Protein AF-A0A6N9Q292-F1 (afdb_monomer_lite)

InterPro domains:
  IPR013324 RNA polymerase sigma factor, region 3/4-like [SSF88659] (56-116)

Organism: NCBI:txid2507566

Secondary structure (DSSP, 8-state):
--TTSHHHHHHHHHTHHHH-THHHHTSS-----TTS-TT--HHHHHHHHHHHHHHHHS---HHHHHHHHHHHTT--HHHHHHHTTS-HHHHHHHHHHHHHHHHHHHHHHHHHHHHHHTS---EEE-TTT--EEE-STTTEEEPTT--TTSEEEEEHHHHHHTT-

Foldseek 3Di:
DDLLDLVVLLCCLQCLLPQVPCPVVVVDDDPDDPVVCPDDPVVNVVVVVVLVVLLVPFPADPVLVVLSVCSNVNDALVRVCVVVVHHSVVSVVSSSVSSNRSSVSVVQVVQQVCCVPPVVADWAQAPPPRDIGGPDVVFFPADPVCPDVRTDSHTPVVVVVVVD

pLDDT: mean 86.34, std 14.9, range [39.41, 97.75]

Structure (mmCIF, N/CA/C/O backbone):
data_AF-A0A6N9Q292-F1
#
_entry.id   AF-A0A6N9Q292-F1
#
loop_
_atom_site.group_PDB
_atom_site.id
_atom_site.type_symbol
_atom_site.label_atom_id
_atom_site.label_alt_id
_atom_site.label_comp_id
_atom_site.label_asym_id
_atom_site.label_entity_id
_atom_site.label_seq_id
_atom_site.pdbx_PDB_ins_code
_atom_site.Cartn_x
_atom_site.Cartn_y
_atom_site.Cartn_z
_atom_site.occupancy
_atom_site.B_iso_or_equiv
_atom_site.auth_seq_id
_atom_site.auth_comp_id
_atom_site.auth_asym_id
_atom_site.auth_atom_id
_atom_site.pdbx_PDB_model_num
ATOM 1 N N . MET A 1 1 ? -14.910 -5.156 -8.323 1.00 59.62 1 MET A N 1
ATOM 2 C CA . MET A 1 1 ? -14.520 -4.129 -7.323 1.00 59.62 1 MET A CA 1
ATOM 3 C C . MET A 1 1 ? -13.130 -3.571 -7.666 1.00 59.62 1 MET A C 1
ATOM 5 O O . MET A 1 1 ? -12.283 -4.354 -8.071 1.00 59.62 1 MET A O 1
ATOM 9 N N . ASN A 1 2 ? -12.874 -2.254 -7.588 1.00 76.50 2 ASN A N 1
ATOM 10 C CA . ASN A 1 2 ? -11.598 -1.654 -8.036 1.00 76.50 2 ASN A CA 1
ATOM 11 C C . ASN A 1 2 ? -10.686 -1.267 -6.853 1.00 76.50 2 ASN A C 1
ATOM 13 O O . ASN A 1 2 ? -10.926 -0.260 -6.191 1.00 76.50 2 ASN A O 1
ATOM 17 N N . LEU A 1 3 ? -9.591 -2.008 -6.636 1.00 85.31 3 LEU A N 1
ATOM 18 C CA . LEU A 1 3 ? -8.589 -1.724 -5.588 1.00 85.31 3 LEU A CA 1
ATOM 19 C C . LEU A 1 3 ? -7.599 -0.594 -5.947 1.00 85.31 3 LEU A C 1
ATOM 21 O O . LEU A 1 3 ? -6.512 -0.489 -5.377 1.00 85.31 3 LEU A O 1
ATOM 25 N N . SER A 1 4 ? -7.924 0.230 -6.942 1.00 86.38 4 SER A N 1
ATOM 26 C CA . SER A 1 4 ? -7.199 1.471 -7.255 1.00 86.38 4 SER A CA 1
ATOM 27 C C . SER A 1 4 ? -7.795 2.689 -6.548 1.00 86.38 4 SER A C 1
ATOM 29 O O . SER A 1 4 ? -7.146 3.736 -6.512 1.00 86.38 4 SER A O 1
ATOM 31 N N . ASP A 1 5 ? -9.007 2.565 -5.997 1.00 91.44 5 ASP A N 1
ATOM 32 C CA . ASP A 1 5 ? -9.651 3.606 -5.200 1.00 91.44 5 ASP A CA 1
ATOM 33 C C . ASP A 1 5 ? -9.359 3.396 -3.709 1.00 91.44 5 ASP A C 1
ATOM 35 O O . ASP A 1 5 ? -9.671 2.361 -3.113 1.00 91.44 5 ASP A O 1
ATOM 39 N N . THR A 1 6 ? -8.788 4.424 -3.085 1.00 94.19 6 THR A N 1
ATOM 40 C CA . THR A 1 6 ? -8.483 4.426 -1.655 1.00 94.19 6 THR A CA 1
ATOM 41 C C . THR A 1 6 ? -9.711 4.246 -0.769 1.00 94.19 6 THR A C 1
ATOM 43 O O . THR A 1 6 ? -9.574 3.675 0.308 1.00 94.19 6 THR A O 1
ATOM 46 N N . ASN A 1 7 ? -10.890 4.711 -1.190 1.00 94.06 7 ASN A N 1
ATOM 47 C CA . ASN A 1 7 ? -12.123 4.550 -0.425 1.00 94.06 7 ASN A CA 1
ATOM 48 C C . ASN A 1 7 ? -12.601 3.101 -0.459 1.00 94.06 7 ASN A C 1
ATOM 50 O O . ASN A 1 7 ? -12.958 2.568 0.583 1.00 94.06 7 ASN A O 1
ATOM 54 N N . VAL A 1 8 ? -12.536 2.442 -1.618 1.00 93.31 8 VAL A N 1
ATOM 55 C CA . VAL A 1 8 ? -12.870 1.016 -1.743 1.00 93.31 8 VAL A CA 1
ATOM 56 C C . VAL A 1 8 ? -11.969 0.181 -0.833 1.00 93.31 8 VAL A C 1
ATOM 58 O O . VAL A 1 8 ? -12.468 -0.608 -0.037 1.00 93.31 8 VAL A O 1
ATOM 61 N N . VAL A 1 9 ? -10.652 0.418 -0.868 1.00 95.94 9 VAL A N 1
ATOM 62 C CA . VAL A 1 9 ? -9.698 -0.260 0.027 1.00 95.94 9 VAL A CA 1
ATOM 63 C C . VAL A 1 9 ? -9.996 0.040 1.501 1.00 95.94 9 VAL A C 1
ATOM 65 O O . VAL A 1 9 ? -9.990 -0.873 2.322 1.00 95.94 9 VAL A O 1
ATOM 68 N N . LYS A 1 10 ? -10.297 1.300 1.846 1.00 96.25 10 LYS A N 1
ATOM 69 C CA . LYS A 1 10 ? -10.669 1.701 3.213 1.00 96.25 10 LYS A CA 1
ATOM 70 C C . LYS A 1 10 ? -11.895 0.929 3.696 1.00 96.25 10 LYS A C 1
ATOM 72 O O . LYS A 1 10 ? -11.868 0.395 4.798 1.00 96.25 10 LYS A O 1
ATOM 77 N N . TRP A 1 11 ? -12.951 0.874 2.891 1.00 94.38 11 TRP A N 1
ATOM 78 C CA . TRP A 1 11 ? -14.203 0.219 3.261 1.00 94.38 11 TRP A CA 1
ATOM 79 C C . TRP A 1 11 ? -14.059 -1.291 3.389 1.00 94.38 11 TRP A C 1
ATOM 81 O O . TRP A 1 11 ? -14.556 -1.855 4.358 1.00 94.38 11 TRP A O 1
ATOM 91 N N . LEU A 1 12 ? -13.314 -1.922 2.478 1.00 93.81 12 LEU A N 1
ATOM 92 C CA . LEU A 1 12 ? -12.976 -3.337 2.595 1.00 93.81 12 LEU A CA 1
ATOM 93 C C . LEU A 1 12 ? -12.251 -3.636 3.905 1.00 93.81 12 LEU A C 1
ATOM 95 O O . LEU A 1 12 ? -12.565 -4.634 4.542 1.00 93.81 12 LEU A O 1
ATOM 99 N N . ILE A 1 13 ? -11.326 -2.765 4.327 1.00 95.19 13 ILE A N 1
ATOM 100 C CA . ILE A 1 13 ? -10.623 -2.939 5.600 1.00 95.19 13 ILE A CA 1
ATOM 101 C C . ILE A 1 13 ? -11.565 -2.767 6.796 1.00 95.19 13 ILE A C 1
ATOM 103 O O . ILE A 1 13 ? -11.575 -3.606 7.687 1.00 95.19 13 ILE A O 1
ATOM 107 N N . LEU A 1 14 ? -12.356 -1.692 6.811 1.00 94.12 14 LEU A N 1
ATOM 108 C CA . LEU A 1 14 ? -13.206 -1.330 7.951 1.00 94.12 14 LEU A CA 1
ATOM 109 C C . LEU A 1 14 ? -14.385 -2.264 8.198 1.00 94.12 14 LEU A C 1
ATOM 111 O O . LEU A 1 14 ? -14.912 -2.263 9.303 1.00 94.12 14 LEU A O 1
ATOM 115 N N . PHE A 1 15 ? -14.855 -2.956 7.165 1.00 90.75 15 PHE A N 1
ATOM 116 C CA . PHE A 1 15 ? -16.031 -3.816 7.261 1.00 90.75 15 PHE A CA 1
ATOM 117 C C . PHE A 1 15 ? -15.707 -5.290 7.066 1.00 90.75 15 PHE A C 1
ATOM 119 O O . PHE A 1 15 ? -16.623 -6.095 6.903 1.00 90.75 15 PHE A O 1
ATOM 126 N N . ARG A 1 16 ? -14.422 -5.663 7.068 1.00 89.88 16 ARG A N 1
ATOM 127 C CA . ARG A 1 16 ? -14.033 -7.065 6.924 1.00 89.88 16 ARG A CA 1
ATOM 128 C C . ARG A 1 16 ? -14.649 -7.930 8.020 1.00 89.88 16 ARG A C 1
ATOM 130 O O . ARG A 1 16 ? -15.193 -8.977 7.703 1.00 89.88 16 ARG A O 1
ATOM 137 N N . ASP A 1 17 ? -14.650 -7.450 9.260 1.00 85.56 17 ASP A N 1
ATOM 138 C CA . ASP A 1 17 ? -15.254 -8.112 10.422 1.00 85.56 17 ASP A CA 1
ATOM 139 C C . ASP A 1 17 ? -16.740 -8.464 10.224 1.00 85.56 17 ASP A C 1
ATOM 141 O O . ASP A 1 17 ? -17.226 -9.437 10.798 1.00 85.56 17 ASP A O 1
ATOM 145 N N . LYS A 1 18 ? -17.457 -7.687 9.401 1.00 84.25 18 LYS A N 1
ATOM 146 C CA . LYS A 1 18 ? -18.896 -7.855 9.137 1.00 84.25 18 LYS A CA 1
ATOM 147 C C . LYS A 1 18 ? -19.197 -8.648 7.873 1.00 84.25 18 LYS A C 1
ATOM 149 O O . LYS A 1 18 ? -20.285 -9.200 7.753 1.00 84.25 18 LYS A O 1
ATOM 154 N N . ILE A 1 19 ? -18.283 -8.622 6.908 1.00 81.56 19 ILE A N 1
ATOM 155 C CA . ILE A 1 19 ? -18.529 -9.081 5.537 1.00 81.56 19 ILE A CA 1
ATOM 156 C C . ILE A 1 19 ? -17.773 -10.381 5.239 1.00 81.56 19 ILE A C 1
ATOM 158 O O . ILE A 1 19 ? -18.299 -11.261 4.562 1.00 81.56 19 ILE A O 1
ATOM 162 N N . ASP A 1 20 ? -16.551 -10.523 5.749 1.00 76.31 20 ASP A N 1
ATOM 163 C CA . ASP A 1 20 ? -15.705 -11.698 5.554 1.00 76.31 20 ASP A CA 1
ATOM 164 C C . ASP A 1 20 ? -15.872 -12.662 6.735 1.00 76.31 20 ASP A C 1
ATOM 166 O O . ASP A 1 20 ? -15.015 -12.790 7.610 1.00 76.31 20 ASP A O 1
ATOM 170 N N . ILE A 1 21 ? -17.015 -13.351 6.753 1.00 68.50 21 ILE A N 1
ATOM 171 C CA . ILE A 1 21 ? -17.377 -14.351 7.776 1.00 68.50 21 ILE A CA 1
ATOM 172 C C . ILE A 1 21 ? -16.319 -15.473 7.861 1.00 68.50 21 ILE A C 1
ATOM 174 O O . ILE A 1 21 ? -16.166 -16.124 8.894 1.00 68.50 21 ILE A O 1
ATOM 178 N N . TYR A 1 22 ? -15.551 -15.672 6.784 1.00 66.94 22 TYR A N 1
ATOM 179 C CA . TYR A 1 22 ? -14.514 -16.692 6.677 1.00 66.94 22 TYR A CA 1
ATOM 180 C C . TYR A 1 22 ? -13.169 -16.268 7.266 1.00 66.94 22 TYR A C 1
ATOM 182 O O . TYR A 1 22 ? -12.372 -17.147 7.603 1.00 66.94 22 TYR A O 1
ATOM 190 N N . TYR A 1 23 ? -12.935 -14.966 7.467 1.00 66.81 23 TYR A N 1
ATOM 191 C CA . TYR A 1 23 ? -11.678 -14.446 8.009 1.00 66.81 23 TYR A CA 1
ATOM 192 C C . TYR A 1 23 ? -11.294 -15.112 9.336 1.00 66.81 23 TYR A C 1
ATOM 194 O O . TYR A 1 23 ? -10.157 -15.544 9.512 1.00 66.81 23 TYR A O 1
ATOM 202 N N . LYS A 1 24 ? -12.262 -15.270 10.251 1.00 61.94 24 LYS A N 1
ATOM 203 C CA . LYS A 1 24 ? -12.048 -15.943 11.545 1.00 61.94 24 LYS A CA 1
ATOM 204 C C . LYS A 1 24 ? -12.037 -17.471 11.435 1.00 61.94 24 LYS A C 1
ATOM 206 O O . LYS A 1 24 ? -11.353 -18.122 12.214 1.00 61.94 24 LYS A O 1
ATOM 211 N N . SER A 1 25 ? -12.740 -18.043 10.452 1.00 54.75 25 SER A N 1
ATOM 212 C CA . SER A 1 25 ? -12.837 -19.503 10.272 1.00 54.75 25 SER A CA 1
ATOM 213 C C . SER A 1 25 ? -11.533 -20.164 9.812 1.00 54.75 25 SER A C 1
ATOM 215 O O . SER A 1 25 ? -11.357 -21.357 10.013 1.00 54.75 25 SER A O 1
ATOM 217 N N . ASN A 1 26 ? -10.594 -19.406 9.238 1.00 50.94 26 ASN A N 1
ATOM 218 C CA . ASN A 1 26 ? -9.286 -19.944 8.850 1.00 50.94 26 ASN A CA 1
ATOM 219 C C . ASN A 1 26 ? -8.345 -20.209 10.042 1.00 50.94 26 ASN A C 1
ATOM 221 O O . ASN A 1 26 ? -7.318 -20.854 9.845 1.00 50.94 26 ASN A O 1
ATOM 225 N N . ASN A 1 27 ? -8.672 -19.734 11.253 1.00 48.47 27 ASN A N 1
ATOM 226 C CA . ASN A 1 27 ? -7.858 -19.956 12.455 1.00 48.47 27 ASN A CA 1
ATOM 227 C C . ASN A 1 27 ? -8.314 -21.154 13.309 1.00 48.47 27 ASN A C 1
ATOM 229 O O . ASN A 1 27 ? -7.508 -21.649 14.090 1.00 48.47 27 ASN A O 1
ATOM 233 N N . ASP A 1 28 ? -9.540 -21.660 13.127 1.00 39.41 28 ASP A N 1
ATOM 234 C CA . ASP A 1 28 ? -10.082 -22.796 13.883 1.00 39.41 28 ASP A CA 1
ATOM 235 C C . ASP A 1 28 ? -10.548 -23.914 12.933 1.00 39.41 28 ASP A C 1
ATOM 237 O O . ASP A 1 28 ? -11.322 -23.689 12.006 1.00 39.41 28 ASP A O 1
ATOM 241 N N . ASN A 1 29 ? -10.050 -25.133 13.162 1.00 42.53 29 ASN A N 1
ATOM 242 C CA . ASN A 1 29 ? -10.277 -26.356 12.380 1.00 42.53 29 ASN A CA 1
ATOM 243 C C . ASN A 1 29 ? -11.679 -26.481 11.738 1.00 42.53 29 ASN A C 1
ATOM 245 O O . ASN A 1 29 ? -12.701 -26.562 12.420 1.00 42.53 29 ASN A O 1
ATOM 249 N N . PHE A 1 30 ? -11.711 -26.592 10.407 1.00 44.56 30 PHE A N 1
ATOM 250 C CA . PHE A 1 30 ? -12.930 -26.673 9.601 1.00 44.56 30 PHE A CA 1
ATOM 251 C C . PHE A 1 30 ? -13.675 -28.015 9.760 1.00 44.56 30 PHE A C 1
ATOM 253 O O . PHE A 1 30 ? -13.292 -29.029 9.182 1.00 44.56 30 PHE 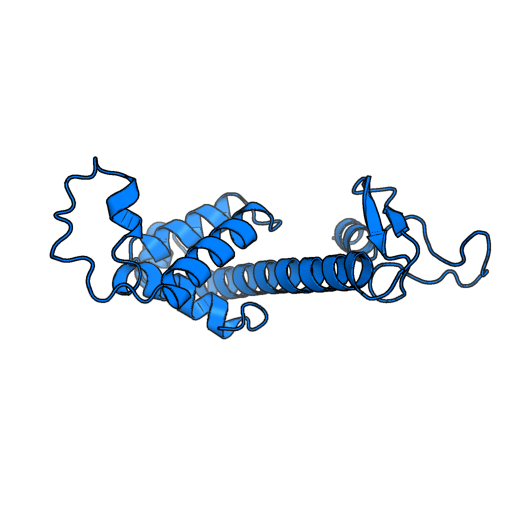A O 1
ATOM 260 N N . TYR A 1 31 ? -14.822 -27.977 10.441 1.00 39.88 31 TYR A N 1
ATOM 261 C CA . TYR A 1 31 ? -16.002 -28.787 10.112 1.00 39.88 31 TYR A CA 1
ATOM 262 C C . TYR A 1 31 ? -17.107 -27.839 9.625 1.00 39.88 31 TYR A C 1
ATOM 264 O O . TYR A 1 31 ? -18.066 -27.557 10.340 1.00 39.88 31 TYR A O 1
ATOM 272 N N . ILE A 1 32 ? -16.977 -27.299 8.408 1.00 47.34 32 ILE A N 1
ATOM 273 C CA . ILE A 1 32 ? -18.086 -26.572 7.777 1.00 47.34 32 ILE A CA 1
ATOM 274 C C . ILE A 1 32 ? -18.877 -27.550 6.914 1.00 47.34 32 ILE A C 1
ATOM 276 O O . ILE A 1 32 ? -18.436 -27.991 5.856 1.00 47.34 32 ILE A O 1
ATOM 280 N N . ASN A 1 33 ? -20.072 -27.877 7.408 1.00 41.69 33 ASN A N 1
ATOM 281 C CA . ASN A 1 33 ? -21.130 -28.558 6.674 1.00 41.69 33 ASN A CA 1
ATOM 282 C C . ASN A 1 33 ? -21.335 -27.901 5.300 1.00 41.69 33 ASN A C 1
ATOM 284 O O . ASN A 1 33 ? -21.732 -26.737 5.204 1.00 41.69 33 ASN A O 1
ATOM 288 N N . ALA A 1 34 ? -21.148 -28.688 4.238 1.00 45.75 34 ALA A N 1
ATOM 289 C CA . ALA A 1 34 ? -21.302 -28.299 2.833 1.00 45.75 34 ALA A CA 1
ATOM 290 C C . ALA A 1 34 ? -22.709 -27.766 2.456 1.00 45.75 34 ALA A C 1
ATOM 292 O O . ALA A 1 34 ? -22.916 -27.303 1.337 1.00 45.75 34 ALA A O 1
ATOM 293 N N . GLY A 1 35 ? -23.676 -27.806 3.382 1.00 41.06 35 GLY A N 1
ATOM 294 C CA . GLY A 1 35 ? -25.044 -27.310 3.200 1.00 41.06 35 GLY A CA 1
ATOM 295 C C . GLY A 1 35 ? -25.232 -25.797 3.385 1.00 41.06 35 GLY A C 1
ATOM 296 O O . GLY A 1 35 ? -26.143 -25.244 2.776 1.00 41.06 35 GLY A O 1
ATOM 297 N N . ASN A 1 36 ? -24.367 -25.111 4.149 1.00 43.91 36 ASN A N 1
ATOM 298 C CA . ASN A 1 36 ? -24.517 -23.672 4.452 1.00 43.91 36 ASN A CA 1
ATOM 299 C C . ASN A 1 36 ? -23.686 -22.747 3.539 1.00 43.91 36 ASN A C 1
ATOM 301 O O . ASN A 1 36 ? -23.760 -21.528 3.652 1.00 43.91 36 ASN A O 1
ATOM 305 N N . VAL A 1 37 ? -22.916 -23.311 2.605 1.00 50.06 37 VAL A N 1
ATOM 306 C CA . VAL A 1 37 ? -21.981 -22.590 1.712 1.00 50.06 37 VAL A CA 1
ATOM 307 C C . VAL A 1 37 ? -22.702 -21.948 0.506 1.00 50.06 37 VAL A C 1
ATOM 309 O O . VAL A 1 37 ? -22.075 -21.460 -0.430 1.00 50.06 37 VAL A O 1
ATOM 312 N N . LYS A 1 38 ? -24.041 -21.941 0.488 1.00 47.69 38 LYS A N 1
ATOM 313 C CA . LYS A 1 38 ? -24.818 -21.711 -0.740 1.00 47.69 38 LYS A CA 1
ATOM 314 C C . LYS A 1 38 ? -24.899 -20.276 -1.267 1.00 47.69 38 LYS A C 1
ATOM 316 O O . LYS A 1 38 ? -25.357 -20.126 -2.390 1.00 47.69 38 LYS A O 1
ATOM 321 N N . GLU A 1 39 ? -24.384 -19.259 -0.579 1.00 55.28 39 GLU A N 1
ATOM 322 C CA . GLU A 1 39 ? -24.294 -17.898 -1.147 1.00 55.28 39 GLU A CA 1
ATOM 323 C C . GLU A 1 39 ? -23.016 -17.158 -0.722 1.00 55.28 39 GLU A C 1
ATOM 325 O O . GLU A 1 39 ? -23.030 -15.978 -0.375 1.00 55.28 39 GLU A O 1
ATOM 330 N N . VAL A 1 40 ? -21.862 -17.833 -0.742 1.00 58.41 40 VAL A N 1
ATOM 331 C CA . VAL A 1 40 ? -20.596 -17.090 -0.662 1.00 58.41 40 VAL A CA 1
ATOM 332 C C . VAL A 1 40 ? -20.447 -16.290 -1.943 1.00 58.41 40 VAL A C 1
ATOM 334 O O . VAL A 1 40 ? -20.277 -16.864 -3.019 1.00 58.41 40 VAL A O 1
ATOM 337 N N . ASN A 1 41 ? -20.496 -14.963 -1.837 1.00 75.81 41 ASN A N 1
ATOM 338 C CA . ASN A 1 41 ? -20.148 -14.088 -2.945 1.00 75.81 41 ASN A CA 1
ATOM 339 C C . ASN A 1 41 ? -18.666 -14.323 -3.301 1.00 75.81 41 ASN A C 1
ATOM 341 O O . ASN A 1 41 ? -17.760 -13.767 -2.678 1.00 75.81 41 ASN A O 1
ATOM 345 N N . GLN A 1 42 ? -18.423 -15.198 -4.281 1.00 78.94 42 GLN A N 1
ATOM 346 C CA . GLN A 1 42 ? -17.083 -15.604 -4.710 1.00 78.94 42 GLN A CA 1
ATOM 347 C C . GLN A 1 42 ? -16.250 -14.406 -5.170 1.00 78.94 42 GLN A C 1
ATOM 349 O O . GLN A 1 42 ? -15.044 -14.365 -4.939 1.00 78.94 42 GLN A O 1
ATOM 354 N N . GLU A 1 43 ? -16.880 -13.398 -5.779 1.00 82.56 43 GLU A N 1
ATOM 355 C CA . GLU A 1 43 ? -16.193 -12.175 -6.194 1.00 82.56 43 GLU A CA 1
ATOM 356 C C . GLU A 1 43 ? -15.669 -11.387 -4.993 1.00 82.56 43 GLU A C 1
ATOM 358 O O . GLU A 1 43 ? -14.556 -10.856 -5.028 1.00 82.56 43 GLU A O 1
ATOM 363 N N . LEU A 1 44 ? -16.449 -11.324 -3.915 1.00 83.94 44 LEU A N 1
ATOM 364 C CA . LEU A 1 44 ? -16.065 -10.657 -2.678 1.00 83.94 44 LEU A CA 1
ATOM 365 C C . LEU A 1 44 ? -14.932 -11.404 -1.970 1.00 83.94 44 LEU A C 1
ATOM 367 O O . LEU A 1 44 ? -13.947 -10.775 -1.587 1.00 83.94 44 LEU A O 1
ATOM 371 N N . LEU A 1 45 ? -15.019 -12.735 -1.887 1.00 84.38 45 LEU A N 1
ATOM 372 C CA . LEU A 1 45 ? -13.942 -13.573 -1.352 1.00 84.38 45 LEU A CA 1
ATOM 373 C C . LEU A 1 45 ? -12.642 -13.377 -2.148 1.00 84.38 45 LEU A C 1
ATOM 375 O O . LEU A 1 45 ? -11.597 -13.079 -1.572 1.00 84.38 45 LEU A O 1
ATOM 379 N N . ASN A 1 46 ? -12.713 -13.449 -3.479 1.00 85.62 46 ASN A N 1
ATOM 380 C CA . ASN A 1 46 ? -11.567 -13.200 -4.356 1.00 85.62 46 ASN A CA 1
ATOM 381 C C . ASN A 1 46 ? -11.011 -11.779 -4.184 1.00 85.62 46 ASN A C 1
ATOM 383 O O . ASN A 1 46 ? -9.797 -11.572 -4.239 1.00 85.62 46 ASN A O 1
ATOM 387 N N . THR A 1 47 ? -11.881 -10.797 -3.938 1.00 90.00 47 THR A N 1
ATOM 388 C CA . THR A 1 47 ? -11.467 -9.418 -3.662 1.00 90.00 47 THR A CA 1
ATOM 389 C C . THR A 1 47 ? -10.675 -9.322 -2.357 1.00 90.00 47 THR A C 1
ATOM 391 O O . THR A 1 47 ? -9.650 -8.640 -2.334 1.00 90.00 47 THR A O 1
ATOM 394 N N . TYR A 1 48 ? -11.095 -10.017 -1.295 1.00 91.44 48 TYR A N 1
ATOM 395 C CA . TYR A 1 48 ? -10.358 -10.065 -0.029 1.00 91.44 48 TYR A CA 1
ATOM 396 C C . TYR A 1 48 ? -9.022 -10.798 -0.161 1.00 91.44 48 TYR A C 1
ATOM 398 O O . TYR A 1 48 ? -8.001 -10.250 0.248 1.00 91.44 48 TYR A O 1
ATOM 406 N N . ILE A 1 49 ? -8.990 -11.948 -0.841 1.00 89.50 49 ILE A N 1
ATOM 407 C CA . ILE A 1 49 ? -7.739 -12.668 -1.141 1.00 89.50 49 ILE A CA 1
ATOM 408 C C . ILE A 1 49 ? -6.761 -11.751 -1.887 1.00 89.50 49 ILE A C 1
ATOM 410 O O . ILE A 1 49 ? -5.572 -11.680 -1.566 1.00 89.50 49 ILE A O 1
ATOM 414 N N . TYR A 1 50 ? -7.252 -11.008 -2.880 1.00 91.44 50 TYR A N 1
ATOM 415 C CA . TYR A 1 50 ? -6.416 -10.084 -3.635 1.00 91.44 50 TYR A CA 1
ATOM 416 C C . TYR A 1 50 ? -5.949 -8.885 -2.792 1.00 91.44 50 TYR A C 1
ATOM 418 O O . TYR A 1 50 ? -4.798 -8.453 -2.913 1.00 91.44 50 TYR A O 1
ATOM 426 N N . LEU A 1 51 ? -6.802 -8.368 -1.902 1.00 94.31 51 LEU A N 1
ATOM 427 C CA . LEU A 1 51 ? -6.427 -7.334 -0.938 1.00 94.31 51 LEU A CA 1
ATOM 428 C C . LEU A 1 51 ? -5.316 -7.822 0.006 1.00 94.31 51 LEU A C 1
ATOM 430 O O . LEU A 1 51 ? -4.342 -7.093 0.196 1.00 94.31 51 LEU A O 1
ATOM 434 N N . ASP A 1 52 ? -5.404 -9.050 0.516 1.00 93.50 52 ASP A N 1
ATOM 435 C CA . ASP A 1 52 ? -4.394 -9.651 1.397 1.00 93.50 52 ASP A CA 1
ATOM 436 C C . ASP A 1 52 ? -3.038 -9.760 0.705 1.00 93.50 52 ASP A C 1
ATOM 438 O O . ASP A 1 52 ? -2.013 -9.311 1.225 1.00 93.50 52 ASP A O 1
ATOM 442 N N . GLN A 1 53 ? -3.029 -10.247 -0.537 1.00 93.31 53 GLN A N 1
ATOM 443 C CA . GLN A 1 53 ? -1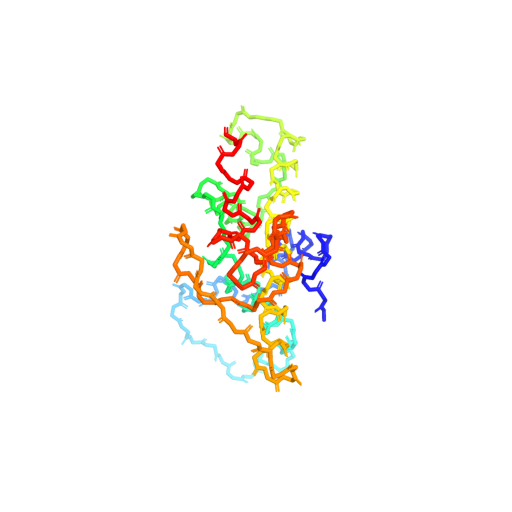.815 -10.281 -1.349 1.00 93.31 53 GLN A CA 1
ATOM 444 C C . GLN A 1 53 ? -1.213 -8.885 -1.5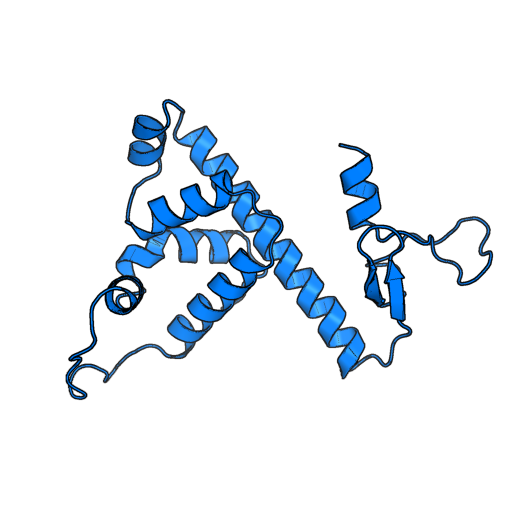40 1.00 93.31 53 GLN A C 1
ATOM 446 O O . GLN A 1 53 ? 0.010 -8.723 -1.500 1.00 93.31 53 GLN A O 1
ATOM 451 N N . LEU A 1 54 ? -2.046 -7.862 -1.758 1.00 94.88 54 LEU A N 1
ATOM 452 C CA . LEU A 1 54 ? -1.575 -6.485 -1.887 1.00 94.88 54 LEU A CA 1
ATOM 453 C C . LEU A 1 54 ? -1.039 -5.925 -0.570 1.00 94.88 54 LEU A C 1
ATOM 455 O O . LEU A 1 54 ? -0.062 -5.178 -0.613 1.00 94.88 54 LEU A O 1
ATOM 459 N N . ILE A 1 55 ? -1.632 -6.263 0.575 1.00 95.38 55 ILE A N 1
ATOM 460 C CA . ILE A 1 55 ? -1.137 -5.872 1.902 1.00 95.38 55 ILE A CA 1
ATOM 461 C C . ILE A 1 55 ? 0.249 -6.476 2.140 1.00 95.38 55 ILE A C 1
ATOM 463 O O . ILE A 1 55 ? 1.161 -5.742 2.525 1.00 95.38 55 ILE A O 1
ATOM 467 N N . ILE A 1 56 ? 0.434 -7.763 1.822 1.00 92.75 56 ILE A N 1
ATOM 468 C CA . ILE A 1 56 ? 1.709 -8.483 1.973 1.00 92.75 56 ILE A CA 1
ATOM 469 C C . ILE A 1 56 ? 2.823 -7.836 1.144 1.00 92.75 56 ILE A C 1
ATOM 471 O O . ILE A 1 56 ? 3.932 -7.639 1.638 1.00 92.75 56 ILE A O 1
ATOM 475 N N . VAL A 1 57 ? 2.547 -7.494 -0.119 1.00 90.44 57 VAL A N 1
ATOM 476 C CA . VAL A 1 57 ? 3.582 -6.968 -1.031 1.00 90.44 57 VAL A CA 1
ATOM 477 C C . VAL A 1 57 ? 3.736 -5.450 -1.009 1.00 90.44 57 VAL A C 1
ATOM 479 O O . VAL A 1 57 ? 4.628 -4.908 -1.670 1.00 90.44 57 VAL A O 1
ATOM 482 N N . SER A 1 58 ? 2.859 -4.748 -0.295 1.00 92.00 58 SER A N 1
ATOM 483 C CA . SER A 1 58 ? 2.980 -3.310 -0.092 1.00 92.00 58 SER A CA 1
ATOM 484 C C . SER A 1 58 ? 4.055 -3.002 0.944 1.00 92.00 58 SER A C 1
ATOM 486 O O . SER A 1 58 ? 4.243 -3.737 1.906 1.00 92.00 58 SER A O 1
ATOM 488 N N . ASP A 1 59 ? 4.718 -1.857 0.787 1.00 88.56 59 ASP A N 1
ATOM 489 C CA . ASP A 1 59 ? 5.723 -1.345 1.729 1.00 88.56 59 ASP A CA 1
ATOM 490 C C . ASP A 1 59 ? 5.062 -0.774 3.006 1.00 88.56 59 ASP A C 1
ATOM 492 O O . ASP A 1 59 ? 5.123 0.425 3.311 1.00 88.56 59 ASP A O 1
ATOM 496 N N . LEU A 1 60 ? 4.298 -1.618 3.702 1.00 94.19 60 LEU A N 1
ATOM 497 C CA . LEU A 1 60 ? 3.641 -1.321 4.970 1.00 94.19 60 LEU A CA 1
ATOM 498 C C . LEU A 1 60 ? 4.567 -1.700 6.121 1.00 94.19 60 LEU A C 1
ATOM 500 O O . LEU A 1 60 ? 5.141 -2.784 6.137 1.00 94.19 60 LEU A O 1
ATOM 504 N N . THR A 1 61 ? 4.682 -0.815 7.110 1.00 94.81 61 THR A N 1
ATOM 505 C CA . THR A 1 61 ? 5.421 -1.138 8.335 1.00 94.81 61 THR A CA 1
ATOM 506 C C . THR A 1 61 ? 4.632 -2.124 9.194 1.00 94.81 61 THR A C 1
ATOM 508 O O . THR A 1 61 ? 3.406 -2.181 9.104 1.00 94.81 61 THR A O 1
ATOM 511 N N . GLU A 1 62 ? 5.298 -2.826 10.109 1.00 94.56 62 GLU A N 1
ATOM 512 C CA . GLU A 1 62 ? 4.616 -3.742 11.040 1.00 94.56 62 GLU A CA 1
ATOM 513 C C . GLU A 1 62 ? 3.538 -3.033 11.873 1.00 94.56 62 GLU A C 1
ATOM 515 O O . GLU A 1 62 ? 2.437 -3.543 12.041 1.00 94.56 62 GLU A O 1
ATOM 520 N N . LYS A 1 63 ? 3.773 -1.775 12.275 1.00 93.75 63 LYS A N 1
ATOM 521 C CA . LYS A 1 63 ? 2.749 -0.950 12.946 1.00 93.75 63 LYS A CA 1
ATOM 522 C C . LYS A 1 63 ? 1.537 -0.656 12.056 1.00 93.75 63 LYS A C 1
ATOM 524 O O . LYS A 1 63 ? 0.441 -0.454 12.565 1.00 93.75 63 LYS A O 1
ATOM 529 N N . GLN A 1 64 ? 1.737 -0.553 10.742 1.00 96.50 64 GLN A N 1
ATOM 530 C CA . GLN A 1 64 ? 0.649 -0.358 9.785 1.00 96.50 64 GLN A CA 1
ATOM 531 C C . GLN A 1 64 ? -0.140 -1.649 9.570 1.00 96.50 64 GLN A C 1
ATOM 533 O O . GLN A 1 64 ? -1.359 -1.572 9.510 1.00 96.50 64 GLN A O 1
ATOM 538 N N . LYS A 1 65 ? 0.529 -2.804 9.502 1.00 96.50 65 LYS A N 1
ATOM 539 C CA . LYS A 1 65 ? -0.129 -4.115 9.412 1.00 96.50 65 LYS A CA 1
ATOM 540 C C . LYS A 1 65 ? -0.923 -4.427 10.680 1.00 96.50 65 LYS A C 1
ATOM 542 O O . LYS A 1 65 ? -2.111 -4.687 10.586 1.00 96.50 65 LYS A O 1
ATOM 547 N N . ALA A 1 66 ? -0.327 -4.236 11.857 1.00 95.12 66 ALA A N 1
ATOM 548 C CA . ALA A 1 66 ? -1.024 -4.392 13.135 1.00 95.12 66 ALA A CA 1
ATOM 549 C C . ALA A 1 66 ? -2.261 -3.484 13.251 1.00 95.12 66 ALA A C 1
ATOM 551 O O . ALA A 1 66 ? -3.275 -3.873 13.816 1.00 95.12 66 ALA A O 1
ATOM 552 N N . LEU A 1 67 ? -2.209 -2.272 12.684 1.00 96.44 67 LEU A N 1
ATOM 553 C CA . LEU A 1 67 ? -3.380 -1.398 12.639 1.00 96.44 67 LEU A CA 1
ATOM 554 C C . LEU A 1 67 ? -4.507 -1.963 11.757 1.00 96.44 67 LEU A C 1
ATOM 556 O O . LEU A 1 67 ? -5.670 -1.733 12.067 1.00 96.44 67 LEU A O 1
ATOM 560 N N . ILE A 1 68 ? -4.178 -2.651 10.660 1.00 96.44 68 ILE A N 1
ATOM 561 C CA . ILE A 1 68 ? -5.171 -3.318 9.807 1.00 96.44 68 ILE A CA 1
ATOM 562 C C . ILE A 1 68 ? -5.831 -4.465 10.579 1.00 96.44 68 ILE A C 1
ATOM 564 O O . ILE A 1 68 ? -7.055 -4.534 10.586 1.00 96.44 68 ILE A O 1
ATOM 568 N N . GLU A 1 69 ? -5.044 -5.287 11.277 1.00 94.31 69 GLU A N 1
ATOM 569 C CA . GLU A 1 69 ? -5.565 -6.408 12.075 1.00 94.31 69 GLU A CA 1
ATOM 570 C C . GLU A 1 69 ? -6.579 -5.953 13.127 1.00 94.31 69 GLU A C 1
ATOM 572 O O . GLU A 1 69 ? -7.657 -6.527 13.228 1.00 94.31 69 GLU A O 1
ATOM 577 N N . LEU A 1 70 ? -6.316 -4.842 13.824 1.00 95.00 70 LEU A N 1
ATOM 578 C CA . LEU A 1 70 ? -7.287 -4.279 14.771 1.00 95.00 70 LEU A CA 1
ATOM 579 C C . LEU A 1 70 ? -8.630 -3.937 14.101 1.00 95.00 70 LEU A C 1
ATOM 581 O O . LEU A 1 70 ? -9.686 -4.140 14.693 1.00 95.00 70 LEU A O 1
ATOM 585 N N . PHE A 1 71 ? -8.624 -3.439 12.860 1.00 95.56 71 PHE A N 1
ATOM 586 C CA . PHE A 1 71 ? -9.876 -3.218 12.127 1.00 95.56 71 PHE A CA 1
ATOM 587 C C . PHE A 1 71 ? -10.546 -4.533 11.719 1.00 95.56 71 PHE A C 1
ATOM 589 O O . PHE A 1 71 ? -11.768 -4.621 11.778 1.00 95.56 71 PHE A O 1
ATOM 596 N N . TYR A 1 72 ? -9.775 -5.557 11.353 1.00 93.38 72 TYR A N 1
ATOM 597 C CA . TYR A 1 72 ? -10.309 -6.888 11.047 1.00 93.38 72 TYR A CA 1
ATOM 598 C C . TYR A 1 72 ? -10.923 -7.582 12.267 1.00 93.38 72 TYR A C 1
ATOM 600 O O . TYR A 1 72 ? -11.867 -8.358 12.133 1.00 93.38 72 TYR A O 1
ATOM 608 N N . GLU A 1 73 ? -10.440 -7.258 13.463 1.00 90.75 73 GLU A N 1
ATOM 609 C CA . GLU A 1 73 ? -11.029 -7.684 14.733 1.00 90.75 73 GLU A CA 1
ATOM 610 C C . GLU A 1 73 ? -12.295 -6.893 15.113 1.00 90.75 73 GLU A C 1
ATOM 612 O O . GLU A 1 73 ? -12.991 -7.274 16.055 1.00 90.75 73 GLU A O 1
ATOM 617 N N . GLY A 1 74 ? -12.633 -5.837 14.365 1.00 92.31 74 GLY A N 1
ATOM 618 C CA . GLY A 1 74 ? -13.837 -5.024 14.559 1.00 92.31 74 GLY A CA 1
ATOM 619 C C . GLY A 1 74 ? -13.638 -3.788 15.442 1.00 92.31 74 GLY A C 1
ATOM 620 O O . GLY A 1 74 ? -14.616 -3.132 15.806 1.00 92.31 74 GLY A O 1
ATOM 621 N N . PHE A 1 75 ? -12.396 -3.426 15.786 1.00 94.62 75 PHE A N 1
ATOM 622 C CA . PHE A 1 75 ? -12.140 -2.218 16.570 1.00 94.62 75 PHE A CA 1
ATOM 623 C C . PHE A 1 75 ? -12.458 -0.958 15.761 1.00 94.62 75 PHE A C 1
ATOM 625 O O . PHE A 1 75 ? -12.044 -0.786 14.611 1.00 94.62 75 PHE A O 1
ATOM 632 N N . THR A 1 76 ? -13.141 -0.005 16.393 1.00 96.06 76 THR A N 1
ATOM 633 C CA . THR A 1 76 ? -13.409 1.297 15.784 1.00 96.06 76 THR A CA 1
ATOM 634 C C . THR A 1 76 ? -12.200 2.227 15.900 1.00 96.06 76 THR A C 1
ATOM 636 O O . THR A 1 76 ? -11.278 2.028 16.695 1.00 96.06 76 THR A O 1
ATOM 639 N N . TYR A 1 77 ? -12.225 3.346 15.168 1.00 96.75 77 TYR A N 1
ATOM 640 C CA . TYR A 1 77 ? -11.220 4.403 15.326 1.00 96.75 77 TYR A CA 1
ATOM 641 C C . TYR A 1 77 ? -11.062 4.889 16.771 1.00 96.75 77 TYR A C 1
ATOM 643 O O . TYR A 1 77 ? -9.964 5.303 17.146 1.00 96.75 77 TYR A O 1
ATOM 651 N N . ARG A 1 78 ? -12.148 4.892 17.557 1.00 96.69 78 ARG A N 1
ATOM 652 C CA . ARG A 1 78 ? -12.133 5.346 18.952 1.00 96.69 78 ARG A CA 1
ATOM 653 C C . ARG A 1 78 ? -11.448 4.320 19.849 1.00 96.69 78 ARG A C 1
ATOM 655 O O . ARG A 1 78 ? -10.592 4.714 20.635 1.00 96.69 78 ARG A O 1
ATOM 662 N N . ASP A 1 79 ? -11.739 3.038 19.657 1.00 96.38 79 ASP A N 1
ATOM 663 C CA . ASP A 1 79 ? -11.161 1.953 20.458 1.00 96.38 79 ASP A CA 1
ATOM 664 C C . ASP A 1 79 ? -9.647 1.863 20.244 1.00 96.38 79 ASP A C 1
ATOM 666 O O . ASP A 1 79 ? -8.863 1.858 21.194 1.00 96.38 79 ASP A O 1
ATOM 670 N N . ILE A 1 80 ? -9.211 1.923 18.981 1.00 96.31 80 ILE A N 1
ATOM 671 C CA . ILE A 1 80 ? -7.786 1.921 18.630 1.00 96.31 80 ILE A CA 1
ATOM 672 C C . ILE A 1 80 ? -7.094 3.174 19.173 1.00 96.31 80 ILE A C 1
ATOM 674 O O . ILE A 1 80 ? -5.960 3.109 19.653 1.00 96.31 80 ILE A O 1
ATOM 678 N N . ALA A 1 81 ? -7.747 4.337 19.092 1.00 96.62 81 ALA A N 1
ATOM 679 C CA . ALA A 1 81 ? -7.197 5.581 19.617 1.00 96.62 81 ALA A CA 1
ATOM 680 C C . ALA A 1 81 ? -6.995 5.516 21.136 1.00 96.62 81 ALA A C 1
ATOM 682 O O . ALA A 1 81 ? -5.937 5.922 21.619 1.00 96.62 81 ALA A O 1
ATOM 683 N N . TYR A 1 82 ? -7.962 4.947 21.857 1.00 96.50 82 TYR A N 1
ATOM 684 C CA . TYR A 1 82 ? -7.865 4.690 23.289 1.00 96.50 82 TYR A CA 1
ATOM 685 C C . TYR A 1 82 ? -6.697 3.743 23.606 1.00 96.50 82 TYR A C 1
ATOM 687 O O . TYR A 1 82 ? -5.794 4.113 24.358 1.00 96.50 82 TYR A O 1
ATOM 695 N N . TYR A 1 83 ? -6.640 2.581 22.948 1.00 93.94 83 TYR A N 1
ATOM 696 C CA . TYR A 1 83 ? -5.599 1.570 23.167 1.00 93.94 83 TYR A CA 1
ATOM 697 C C . TYR A 1 83 ? -4.184 2.089 22.865 1.00 93.94 83 TYR A C 1
ATOM 699 O O . TYR A 1 83 ? -3.236 1.867 23.616 1.00 93.94 83 TYR A O 1
ATOM 707 N N . THR A 1 84 ? -4.033 2.847 21.777 1.00 92.44 84 THR A N 1
ATOM 708 C CA . THR A 1 84 ? -2.734 3.372 21.324 1.00 92.44 84 THR A CA 1
ATOM 709 C C . THR A 1 84 ? -2.387 4.749 21.895 1.00 92.44 84 THR A C 1
ATOM 711 O O . THR A 1 84 ? -1.398 5.352 21.466 1.00 92.44 84 THR A O 1
ATOM 714 N N . LYS A 1 85 ? -3.183 5.259 22.850 1.00 94.75 85 LYS A N 1
ATOM 715 C CA . LYS A 1 85 ? -3.014 6.576 23.491 1.00 94.75 85 LYS A CA 1
ATOM 716 C C . LYS A 1 85 ? -2.828 7.700 22.464 1.00 94.75 85 LYS A C 1
ATOM 718 O O . LYS A 1 85 ? -1.894 8.502 22.526 1.00 94.75 85 LYS A O 1
ATOM 723 N N . THR A 1 86 ? -3.698 7.734 21.459 1.00 95.62 86 THR A N 1
ATOM 724 C CA . THR A 1 86 ? -3.671 8.733 20.386 1.00 95.62 86 THR A CA 1
ATOM 725 C C . THR A 1 86 ? -5.074 9.244 20.062 1.00 95.62 86 THR A C 1
ATOM 727 O O . THR A 1 86 ? -6.016 8.982 20.798 1.00 95.62 86 THR A O 1
ATOM 730 N N . THR A 1 87 ? -5.235 10.028 18.994 1.00 96.94 87 THR A N 1
ATOM 731 C CA . THR A 1 87 ? -6.553 10.532 18.577 1.00 96.94 87 THR A CA 1
ATOM 732 C C . THR A 1 87 ? -7.132 9.710 17.430 1.00 96.94 87 THR A C 1
ATOM 734 O O . THR A 1 87 ? -6.400 9.272 16.538 1.00 96.94 87 THR A O 1
ATOM 737 N N . ALA A 1 88 ? -8.460 9.569 17.386 1.00 97.06 88 ALA A N 1
ATOM 738 C CA . ALA A 1 88 ? -9.160 8.900 16.284 1.00 97.06 88 ALA A CA 1
ATOM 739 C C . ALA A 1 88 ? -8.784 9.501 14.915 1.00 97.06 88 ALA A C 1
ATOM 741 O O . ALA A 1 88 ? -8.535 8.773 13.958 1.00 97.06 88 ALA A O 1
ATOM 742 N N . GLN A 1 89 ? -8.608 10.826 14.845 1.00 97.50 89 GLN A N 1
ATOM 743 C CA . GLN A 1 89 ? -8.157 11.515 13.633 1.00 97.50 89 GLN A CA 1
ATOM 744 C C . GLN A 1 89 ? -6.747 11.082 13.191 1.00 97.50 89 GLN A C 1
ATOM 746 O O . GLN A 1 89 ? -6.472 10.963 11.995 1.00 97.50 89 GLN A O 1
ATOM 751 N N . ARG A 1 90 ? -5.824 10.833 14.133 1.00 96.62 90 ARG A N 1
ATOM 752 C CA . ARG A 1 90 ? -4.488 10.306 13.810 1.00 96.62 90 ARG A CA 1
ATOM 753 C C . ARG A 1 90 ? -4.573 8.874 13.285 1.00 96.62 90 ARG A C 1
ATOM 755 O O . ARG A 1 90 ? -3.861 8.560 12.331 1.00 96.62 90 ARG A O 1
ATOM 762 N N . ILE A 1 91 ? -5.446 8.039 13.850 1.00 97.75 91 ILE A N 1
ATOM 763 C CA . ILE A 1 91 ? -5.695 6.683 13.341 1.00 97.75 91 ILE A CA 1
ATOM 764 C C . ILE A 1 91 ? -6.280 6.731 11.927 1.00 97.75 91 ILE A C 1
ATOM 766 O O . ILE A 1 91 ? -5.762 6.065 11.032 1.00 97.75 91 ILE A O 1
ATOM 770 N N . GLU A 1 92 ? -7.275 7.582 11.679 1.00 97.06 92 GLU A N 1
ATOM 771 C CA . GLU A 1 92 ? -7.862 7.741 10.347 1.00 97.06 92 GLU A CA 1
ATOM 772 C C . GLU A 1 92 ? -6.820 8.188 9.309 1.00 97.06 92 GLU A C 1
ATOM 774 O O . GLU A 1 92 ? -6.721 7.606 8.225 1.00 97.06 92 GLU A O 1
ATOM 779 N N . ARG A 1 93 ? -5.977 9.176 9.642 1.00 96.94 93 ARG A N 1
ATOM 780 C CA . ARG A 1 93 ? -4.878 9.612 8.760 1.00 96.94 93 ARG A CA 1
ATOM 781 C C . ARG A 1 93 ? -3.888 8.480 8.475 1.00 96.94 93 ARG A C 1
ATOM 783 O O . ARG A 1 93 ? -3.419 8.355 7.341 1.00 96.94 93 ARG A O 1
ATOM 790 N N . ARG A 1 94 ? -3.577 7.645 9.475 1.00 96.62 94 ARG A N 1
ATOM 791 C CA . ARG A 1 94 ? -2.729 6.455 9.292 1.00 96.62 94 ARG A CA 1
ATOM 792 C C . ARG A 1 94 ? -3.387 5.453 8.347 1.00 96.62 94 ARG A C 1
ATOM 794 O O . ARG A 1 94 ? -2.722 5.026 7.406 1.00 96.62 94 ARG A O 1
ATOM 801 N N . LEU A 1 95 ? -4.675 5.156 8.520 1.00 97.62 95 LEU A N 1
ATOM 802 C CA . LEU A 1 95 ? -5.403 4.258 7.622 1.00 97.62 95 LEU A CA 1
ATOM 803 C C . LEU A 1 95 ? -5.453 4.801 6.187 1.00 97.62 95 LEU A C 1
ATOM 805 O O . LEU A 1 95 ? -5.189 4.065 5.240 1.00 97.62 95 LEU A O 1
ATOM 809 N N . LYS A 1 96 ? -5.692 6.103 6.000 1.00 96.88 96 LYS A N 1
ATOM 810 C CA . LYS A 1 96 ? -5.653 6.734 4.670 1.00 96.88 96 LYS A CA 1
ATOM 811 C C . LYS A 1 96 ? -4.288 6.563 3.994 1.00 96.88 96 LYS A C 1
ATOM 813 O O . LYS A 1 96 ? -4.212 6.278 2.796 1.00 96.88 96 LYS A O 1
ATOM 818 N N . SER A 1 97 ? -3.204 6.708 4.759 1.00 96.50 97 SER A N 1
ATOM 819 C CA . SER A 1 97 ? -1.838 6.469 4.276 1.00 96.50 97 SER A CA 1
ATOM 820 C C . SER A 1 97 ? -1.622 5.008 3.861 1.00 96.50 97 SER A C 1
ATOM 822 O O . SER A 1 97 ? -1.058 4.756 2.795 1.00 96.50 97 SER A O 1
ATOM 824 N N . ILE A 1 98 ? -2.131 4.052 4.647 1.00 97.56 98 ILE A N 1
ATOM 825 C CA . ILE A 1 98 ? -2.115 2.614 4.324 1.00 97.56 98 ILE A CA 1
ATOM 826 C C . ILE A 1 98 ? -2.842 2.350 3.001 1.00 97.56 98 ILE A C 1
ATOM 828 O O . ILE A 1 98 ? -2.240 1.814 2.073 1.00 97.56 98 ILE A O 1
ATOM 832 N N . CYS A 1 99 ? -4.088 2.813 2.869 1.00 97.56 99 CYS A N 1
ATOM 833 C CA . CYS A 1 99 ? -4.893 2.626 1.657 1.00 97.56 99 CYS A CA 1
ATOM 834 C C . CYS A 1 99 ? -4.194 3.210 0.421 1.00 97.56 99 CYS A C 1
ATOM 836 O O . CYS A 1 99 ? -4.167 2.599 -0.645 1.00 97.56 99 CYS A O 1
ATOM 838 N N . THR A 1 100 ? -3.557 4.375 0.576 1.00 95.50 100 THR A N 1
ATOM 839 C CA . THR A 1 100 ? -2.779 5.016 -0.493 1.00 95.50 100 THR A CA 1
ATOM 840 C C . THR A 1 100 ? -1.581 4.167 -0.920 1.00 95.50 100 THR A C 1
ATOM 842 O O . THR A 1 100 ? -1.282 4.093 -2.113 1.00 95.50 100 THR A O 1
ATOM 845 N N . LYS A 1 101 ? -0.869 3.541 0.027 1.00 94.94 101 LYS A N 1
ATOM 846 C CA . LYS A 1 101 ? 0.245 2.633 -0.285 1.00 94.94 101 LYS A CA 1
ATOM 847 C C . LYS A 1 101 ? -0.255 1.403 -1.047 1.00 94.94 101 LYS A C 1
ATOM 849 O O . LYS A 1 101 ? 0.284 1.120 -2.110 1.00 94.94 101 LYS A O 1
ATOM 854 N N . ILE A 1 102 ? -1.332 0.768 -0.579 1.00 96.44 102 ILE A N 1
ATOM 855 C CA . ILE A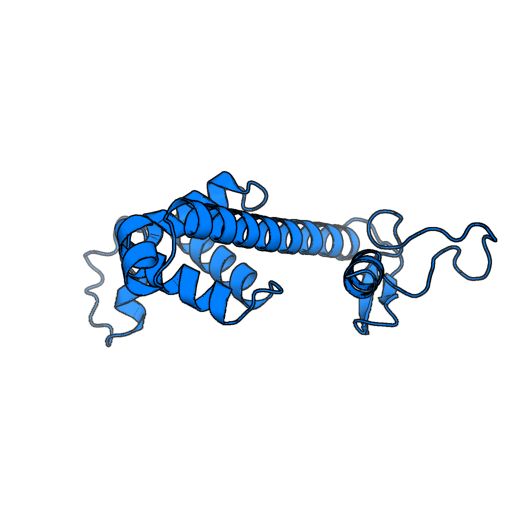 1 102 ? -1.959 -0.392 -1.238 1.00 96.44 102 ILE A CA 1
ATOM 856 C C . ILE A 1 102 ? -2.370 -0.057 -2.680 1.00 96.44 102 ILE A C 1
ATOM 858 O O . ILE A 1 102 ? -1.969 -0.751 -3.613 1.00 96.44 102 ILE A O 1
ATOM 862 N N . CYS A 1 103 ? -3.078 1.059 -2.896 1.00 95.06 103 CYS A N 1
ATOM 863 C CA . CYS A 1 103 ? -3.503 1.481 -4.238 1.00 95.06 103 CYS A CA 1
ATOM 864 C C . CYS A 1 103 ? -2.311 1.751 -5.171 1.00 95.06 103 CYS A C 1
ATOM 866 O O . CYS A 1 103 ? -2.349 1.415 -6.355 1.00 95.06 103 CYS A O 1
ATOM 868 N N . LYS A 1 104 ? -1.223 2.344 -4.653 1.00 91.81 104 LYS A N 1
ATOM 869 C CA . LYS A 1 104 ? 0.012 2.559 -5.426 1.00 91.81 104 LYS A CA 1
ATOM 870 C C . LYS A 1 104 ? 0.671 1.240 -5.819 1.00 91.81 104 LYS A C 1
ATOM 872 O O . LYS A 1 104 ? 1.079 1.106 -6.972 1.00 91.81 104 LYS A O 1
ATOM 877 N N . THR A 1 105 ? 0.747 0.281 -4.898 1.00 93.12 105 THR A N 1
ATOM 878 C CA . THR A 1 105 ? 1.257 -1.070 -5.170 1.00 93.12 105 THR A CA 1
ATOM 879 C C . THR A 1 105 ? 0.423 -1.757 -6.248 1.00 93.12 105 THR A C 1
ATOM 881 O O . THR A 1 105 ? 0.985 -2.264 -7.219 1.00 93.12 105 THR A O 1
ATOM 884 N N . ASN A 1 106 ? -0.907 -1.706 -6.127 1.00 94.44 106 ASN A N 1
ATOM 885 C CA . ASN A 1 106 ? -1.834 -2.274 -7.102 1.00 94.44 106 ASN A CA 1
ATOM 886 C C . ASN A 1 106 ? -1.635 -1.660 -8.498 1.00 94.44 106 ASN A C 1
ATOM 888 O O . ASN A 1 106 ? -1.372 -2.367 -9.468 1.00 94.44 106 ASN A O 1
ATOM 892 N N . LYS A 1 107 ? -1.643 -0.324 -8.593 1.00 91.94 107 LYS A N 1
ATOM 893 C CA . LYS A 1 107 ? -1.428 0.388 -9.861 1.00 91.94 107 LYS A CA 1
ATOM 894 C C . LYS A 1 107 ? -0.081 0.044 -10.497 1.00 91.94 107 LYS A C 1
ATOM 896 O O . LYS A 1 107 ? 0.007 -0.122 -11.709 1.00 91.94 107 LYS A O 1
ATOM 901 N N . LYS A 1 108 ? 0.976 -0.071 -9.691 1.00 89.69 108 LYS A N 1
ATOM 902 C CA . LYS A 1 108 ? 2.306 -0.454 -10.175 1.00 89.69 108 LYS A CA 1
ATOM 903 C C . LYS A 1 108 ? 2.318 -1.877 -10.733 1.00 89.69 108 LYS A C 1
ATOM 905 O O . LYS A 1 108 ? 2.895 -2.082 -11.795 1.00 89.69 108 LYS A O 1
ATOM 910 N N . ARG A 1 109 ? 1.687 -2.833 -10.043 1.00 91.12 109 ARG A N 1
ATOM 911 C CA . ARG A 1 109 ? 1.549 -4.216 -10.523 1.00 91.12 109 ARG A CA 1
ATOM 912 C C . ARG A 1 109 ? 0.825 -4.271 -11.860 1.00 91.12 109 ARG A C 1
ATOM 914 O O . ARG A 1 109 ? 1.342 -4.895 -12.776 1.00 91.12 109 ARG A O 1
ATOM 921 N N . TRP A 1 110 ? -0.290 -3.555 -11.987 1.00 91.19 110 TRP A N 1
ATOM 922 C CA . TRP A 1 110 ? -1.023 -3.460 -13.249 1.00 91.19 110 TRP A CA 1
ATOM 923 C C . TRP A 1 110 ? -0.167 -2.910 -14.384 1.00 91.19 110 TRP A C 1
ATOM 925 O O . TRP A 1 110 ? -0.114 -3.519 -15.442 1.00 91.19 110 TRP A O 1
ATOM 935 N N . ILE A 1 111 ? 0.567 -1.815 -14.157 1.00 90.50 111 ILE A N 1
ATOM 936 C CA . ILE A 1 111 ? 1.472 -1.259 -15.175 1.00 90.50 111 ILE A CA 1
ATOM 937 C C . ILE A 1 111 ? 2.503 -2.304 -15.615 1.00 90.50 111 ILE A C 1
ATOM 939 O O . ILE A 1 111 ? 2.690 -2.504 -16.810 1.00 90.50 111 ILE A O 1
ATOM 943 N N . ILE A 1 112 ? 3.166 -2.971 -14.666 1.00 90.50 112 ILE A N 1
ATOM 944 C CA . ILE A 1 112 ? 4.171 -3.998 -14.976 1.00 90.50 112 ILE A CA 1
ATOM 945 C C . ILE A 1 112 ? 3.536 -5.125 -15.795 1.00 90.50 112 ILE A C 1
ATOM 947 O O . ILE A 1 112 ? 4.001 -5.399 -16.896 1.00 90.50 112 ILE A O 1
ATOM 951 N N . TRP A 1 113 ? 2.429 -5.687 -15.313 1.00 91.50 113 TRP A N 1
ATOM 952 C CA . TRP A 1 113 ? 1.730 -6.788 -15.968 1.00 91.50 113 TRP A CA 1
ATOM 953 C C . TRP A 1 113 ? 1.260 -6.431 -17.383 1.00 91.50 113 TRP A C 1
ATOM 955 O O . TRP A 1 113 ? 1.450 -7.214 -18.310 1.00 91.50 113 TRP A O 1
ATOM 965 N N . THR A 1 114 ? 0.710 -5.231 -17.594 1.00 92.19 114 THR A N 1
ATOM 966 C CA . THR A 1 114 ? 0.308 -4.765 -18.930 1.00 92.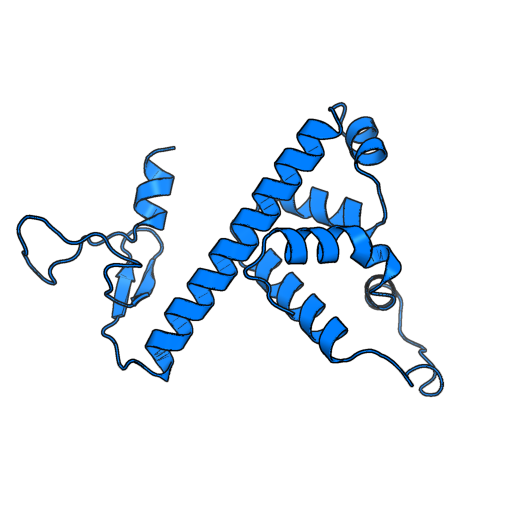19 114 THR A CA 1
ATOM 967 C C . THR A 1 114 ? 1.506 -4.676 -19.877 1.00 92.19 114 THR A C 1
ATOM 969 O O . THR A 1 114 ? 1.412 -5.084 -21.033 1.00 92.19 114 THR A O 1
ATOM 972 N N . HIS A 1 115 ? 2.647 -4.177 -19.399 1.00 92.19 115 HIS A N 1
ATOM 973 C CA . HIS A 1 115 ? 3.858 -4.101 -20.213 1.00 92.19 115 HIS A CA 1
ATOM 974 C C . HIS A 1 115 ? 4.466 -5.473 -20.525 1.00 92.19 115 HIS A C 1
ATOM 976 O O . HIS A 1 115 ? 4.995 -5.645 -21.621 1.00 92.19 115 HIS A O 1
ATOM 982 N N . GLU A 1 116 ? 4.372 -6.426 -19.595 1.00 89.50 116 GLU A N 1
ATOM 983 C CA . GLU A 1 116 ? 4.856 -7.801 -19.770 1.00 89.50 116 GLU A CA 1
ATOM 984 C C . GLU A 1 116 ? 3.999 -8.593 -20.762 1.00 89.50 116 GLU A C 1
ATOM 986 O O . GLU A 1 116 ? 4.541 -9.351 -21.556 1.00 89.50 116 GLU A O 1
ATOM 991 N N . ASN A 1 117 ? 2.675 -8.412 -20.732 1.00 91.44 117 ASN A N 1
ATOM 992 C CA . ASN A 1 117 ? 1.750 -9.297 -21.448 1.00 91.44 117 ASN A CA 1
ATOM 993 C C . ASN A 1 117 ? 1.174 -8.701 -22.740 1.00 91.44 117 ASN A C 1
ATOM 995 O O . ASN A 1 117 ? 0.735 -9.457 -23.599 1.00 91.44 117 ASN A O 1
ATOM 999 N N . TYR A 1 118 ? 1.145 -7.370 -22.887 1.00 92.00 118 TYR A N 1
ATOM 1000 C CA . TYR A 1 118 ? 0.426 -6.726 -24.000 1.00 92.00 118 TYR A CA 1
ATOM 1001 C C . TYR A 1 118 ? 1.258 -5.724 -24.796 1.00 92.00 118 TYR A C 1
ATOM 1003 O O . TYR A 1 118 ? 1.014 -5.552 -25.986 1.00 92.00 118 TYR A O 1
ATOM 1011 N N . LEU A 1 119 ? 2.210 -5.026 -24.169 1.00 86.69 119 LEU A N 1
ATOM 1012 C CA . LEU A 1 119 ? 2.891 -3.888 -24.808 1.00 86.69 119 LEU A CA 1
ATOM 1013 C C . LEU A 1 119 ? 4.320 -4.186 -25.286 1.00 86.69 119 LEU A C 1
ATOM 1015 O O . LEU A 1 119 ? 5.015 -3.232 -25.634 1.00 86.69 119 LEU A O 1
ATOM 1019 N N . ASN A 1 120 ? 4.771 -5.452 -25.265 1.00 80.00 120 ASN A N 1
ATOM 1020 C CA . ASN A 1 120 ? 6.104 -5.910 -25.709 1.00 80.00 120 ASN A CA 1
ATOM 1021 C C . ASN A 1 120 ? 7.230 -4.911 -25.396 1.00 80.00 120 ASN A C 1
ATOM 1023 O O . ASN A 1 120 ? 8.037 -4.544 -26.249 1.00 80.00 120 ASN A O 1
ATOM 1027 N N . SER A 1 121 ? 7.223 -4.377 -24.177 1.00 87.38 121 SER A N 1
ATOM 1028 C CA . SER A 1 121 ? 8.092 -3.260 -23.821 1.00 87.38 121 SER A CA 1
ATOM 1029 C C . SER A 1 121 ? 9.458 -3.754 -23.378 1.00 87.38 121 SER A C 1
ATOM 1031 O O . SER A 1 121 ? 9.582 -4.834 -22.813 1.00 87.38 121 SER A O 1
ATOM 1033 N N . GLU A 1 122 ? 10.492 -2.942 -23.574 1.00 91.94 122 GLU A N 1
ATOM 1034 C CA . GLU A 1 122 ? 11.808 -3.238 -23.010 1.00 91.94 122 GLU A CA 1
ATOM 1035 C C . GLU A 1 122 ? 11.779 -3.127 -21.479 1.00 91.94 122 GLU A C 1
ATOM 1037 O O . GLU A 1 122 ? 11.128 -2.242 -20.912 1.00 91.94 122 GLU A O 1
ATOM 1042 N N . PHE A 1 123 ? 12.532 -3.993 -20.800 1.00 93.88 123 PHE A N 1
ATOM 1043 C CA . PHE A 1 123 ? 12.666 -3.997 -19.344 1.00 93.88 123 PHE A CA 1
ATOM 1044 C C . PHE A 1 123 ? 14.088 -3.637 -18.923 1.00 93.88 123 PHE A C 1
ATOM 1046 O O . PHE A 1 123 ? 15.064 -3.943 -19.605 1.00 93.88 123 PHE A O 1
ATOM 1053 N N . LYS A 1 124 ? 14.202 -2.981 -17.768 1.00 94.38 124 LYS A N 1
ATOM 1054 C CA . LYS A 1 124 ? 15.471 -2.604 -17.148 1.00 94.38 124 LYS A CA 1
ATOM 1055 C C . LYS A 1 124 ? 15.454 -2.976 -15.674 1.00 94.38 124 LYS A C 1
ATOM 1057 O O . LYS A 1 124 ? 14.467 -2.761 -14.970 1.00 94.38 124 LYS A O 1
ATOM 1062 N N . ARG A 1 125 ? 16.592 -3.442 -15.160 1.00 95.38 125 ARG A N 1
ATOM 1063 C CA . ARG A 1 125 ? 16.780 -3.668 -13.724 1.00 95.38 125 ARG A CA 1
ATOM 1064 C C . ARG A 1 125 ? 17.065 -2.351 -12.999 1.00 95.38 125 ARG A C 1
ATOM 1066 O O . ARG A 1 125 ? 18.026 -1.654 -13.313 1.00 95.38 125 ARG A O 1
ATOM 1073 N N . CYS A 1 126 ? 16.245 -2.002 -12.008 1.00 94.81 126 CYS A N 1
ATOM 1074 C CA . CYS A 1 126 ? 16.516 -0.865 -11.124 1.00 94.81 126 CYS A CA 1
ATOM 1075 C C . CYS A 1 126 ? 17.768 -1.127 -10.273 1.00 94.81 126 CYS A C 1
ATOM 1077 O O . CYS A 1 126 ? 17.860 -2.167 -9.624 1.00 94.81 126 CYS A O 1
ATOM 1079 N N . ARG A 1 127 ? 18.702 -0.171 -10.208 1.00 94.31 127 ARG A N 1
ATOM 1080 C CA . ARG A 1 127 ? 19.951 -0.323 -9.441 1.00 94.31 127 ARG A CA 1
ATOM 1081 C C . ARG A 1 127 ? 19.737 -0.400 -7.926 1.00 94.31 127 ARG A C 1
ATOM 1083 O O . ARG A 1 127 ? 20.532 -1.048 -7.263 1.00 94.31 127 ARG A O 1
ATOM 1090 N N . SER A 1 128 ? 18.696 0.240 -7.384 1.00 92.94 128 SER A N 1
ATOM 1091 C CA . SER A 1 128 ? 18.468 0.284 -5.928 1.00 92.94 128 SER A CA 1
ATOM 1092 C C . SER A 1 128 ? 17.580 -0.846 -5.411 1.00 92.94 128 SER A C 1
ATOM 1094 O O . SER A 1 128 ? 17.897 -1.446 -4.398 1.00 92.94 128 SER A O 1
ATOM 1096 N N . CYS A 1 129 ? 16.447 -1.127 -6.069 1.00 90.19 129 CYS A N 1
ATOM 1097 C CA . CYS A 1 129 ? 15.533 -2.188 -5.619 1.00 90.19 129 CYS A CA 1
ATOM 1098 C C . CYS A 1 129 ? 15.717 -3.511 -6.361 1.00 90.19 129 CYS A C 1
ATOM 1100 O O . CYS A 1 129 ? 14.994 -4.460 -6.079 1.00 90.19 129 CYS A O 1
ATOM 1102 N N . HIS A 1 130 ? 16.626 -3.565 -7.338 1.00 92.38 130 HIS A N 1
ATOM 1103 C CA . HIS A 1 130 ? 16.980 -4.755 -8.114 1.00 92.38 130 HIS A CA 1
ATOM 1104 C C . HIS A 1 130 ? 15.837 -5.432 -8.885 1.00 92.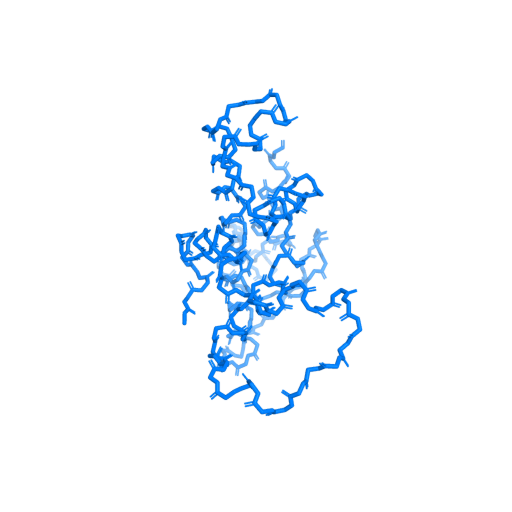38 130 HIS A C 1
ATOM 1106 O O . HIS A 1 130 ? 16.072 -6.469 -9.504 1.00 92.38 130 HIS A O 1
ATOM 1112 N N . LYS A 1 131 ? 14.639 -4.833 -8.910 1.00 90.88 131 LYS A N 1
ATOM 1113 C CA . LYS A 1 131 ? 13.478 -5.306 -9.674 1.00 90.88 131 LYS A CA 1
ATOM 1114 C C . LYS A 1 131 ? 13.663 -5.015 -11.161 1.00 90.88 131 LYS A C 1
ATOM 1116 O O . LYS A 1 131 ? 14.129 -3.928 -11.515 1.00 90.88 131 LYS A O 1
ATOM 1121 N N . ASN A 1 132 ? 13.273 -5.967 -12.004 1.00 93.12 132 ASN A N 1
ATOM 1122 C CA . ASN A 1 132 ? 13.149 -5.758 -13.442 1.00 93.12 132 ASN A CA 1
ATOM 1123 C C . ASN A 1 132 ? 11.826 -5.034 -13.714 1.00 93.12 132 ASN A C 1
ATOM 1125 O O . ASN A 1 132 ? 10.782 -5.494 -13.261 1.00 93.12 132 ASN A O 1
ATOM 1129 N N . LEU A 1 133 ? 11.869 -3.863 -14.347 1.00 94.06 133 LEU A N 1
ATOM 1130 C CA . LEU A 1 133 ? 10.695 -3.012 -14.532 1.00 94.06 133 LEU A CA 1
ATOM 1131 C C . LEU A 1 133 ? 10.635 -2.466 -15.966 1.00 94.06 133 LEU A C 1
ATOM 1133 O O . LEU A 1 133 ? 11.691 -2.263 -16.572 1.00 94.06 133 LEU A O 1
ATOM 1137 N N . PRO A 1 134 ? 9.436 -2.148 -16.487 1.00 94.00 134 PRO A N 1
ATOM 1138 C CA . PRO A 1 134 ? 9.293 -1.583 -17.824 1.00 94.00 134 PRO A CA 1
ATOM 1139 C C . PRO A 1 134 ? 10.084 -0.280 -17.977 1.00 94.00 134 PRO A C 1
ATOM 1141 O O . PRO A 1 134 ? 9.940 0.648 -17.169 1.00 94.00 134 PRO A O 1
ATOM 1144 N N . LYS A 1 135 ? 10.885 -0.184 -19.040 1.00 93.06 135 LYS A N 1
ATOM 1145 C CA . LYS A 1 135 ? 11.693 0.988 -19.403 1.00 93.06 135 LYS A CA 1
ATOM 1146 C C . LYS A 1 135 ? 10.793 2.086 -19.976 1.00 93.06 135 LYS A C 1
ATOM 1148 O O . LYS A 1 135 ? 10.702 2.315 -21.176 1.00 93.06 135 LYS A O 1
ATOM 1153 N N . THR A 1 136 ? 10.076 2.760 -19.086 1.00 92.00 136 THR A N 1
ATOM 1154 C CA . THR A 1 136 ? 9.035 3.730 -19.441 1.00 92.00 136 THR A CA 1
ATOM 1155 C C . THR A 1 136 ? 9.147 5.002 -18.614 1.00 92.00 136 THR A C 1
ATOM 1157 O O . THR A 1 136 ? 9.666 5.004 -17.494 1.00 92.00 136 THR A O 1
ATOM 1160 N N . LYS A 1 137 ? 8.582 6.102 -19.129 1.00 90.81 137 LYS A N 1
ATOM 1161 C CA . LYS A 1 137 ? 8.526 7.388 -18.414 1.00 90.81 137 LYS A CA 1
ATOM 1162 C C . LYS A 1 137 ? 7.665 7.331 -17.147 1.00 90.81 137 LYS A C 1
ATOM 1164 O O . LYS A 1 137 ? 7.812 8.200 -16.289 1.00 90.81 137 LYS A O 1
ATOM 1169 N N . SER A 1 138 ? 6.767 6.356 -16.990 1.00 88.31 138 SER A N 1
ATOM 1170 C CA . SER A 1 138 ? 5.990 6.183 -15.753 1.00 88.31 138 SER A CA 1
ATOM 1171 C C . SER A 1 138 ? 6.853 5.611 -14.620 1.00 88.31 138 SER A C 1
ATOM 1173 O O . SER A 1 138 ? 6.687 6.024 -13.471 1.00 88.31 138 SER A O 1
ATOM 1175 N N . ILE A 1 139 ? 7.822 4.746 -14.941 1.00 92.56 139 ILE A N 1
ATOM 1176 C CA . ILE A 1 139 ? 8.671 4.052 -13.963 1.00 92.56 139 ILE A CA 1
ATOM 1177 C C . ILE A 1 139 ? 10.023 4.742 -13.749 1.00 92.56 139 ILE A C 1
ATOM 1179 O O . ILE A 1 139 ? 10.476 4.858 -12.607 1.00 92.56 139 ILE A O 1
ATOM 1183 N N . TYR A 1 140 ? 10.657 5.228 -14.814 1.00 94.44 140 TYR A N 1
ATOM 1184 C CA . TYR A 1 140 ? 11.993 5.823 -14.786 1.00 94.44 140 TYR A CA 1
ATOM 1185 C C . TYR A 1 140 ? 11.961 7.293 -15.198 1.00 94.44 140 TYR A C 1
ATOM 1187 O O . TYR A 1 140 ? 11.127 7.736 -15.993 1.00 94.44 140 TYR A O 1
ATOM 1195 N N . ARG A 1 141 ? 12.875 8.085 -14.633 1.00 93.69 141 ARG A N 1
ATOM 1196 C CA . ARG A 1 141 ? 13.117 9.457 -15.082 1.00 93.69 141 ARG A CA 1
ATOM 1197 C C . ARG A 1 141 ? 13.982 9.425 -16.344 1.00 93.69 141 ARG A C 1
ATOM 1199 O O . ARG A 1 141 ? 14.971 8.694 -16.394 1.00 93.69 141 ARG A O 1
ATOM 1206 N N . VAL A 1 142 ? 13.602 10.218 -17.342 1.00 93.12 142 VAL A N 1
ATOM 1207 C CA . VAL A 1 142 ? 14.391 10.414 -18.567 1.00 93.12 142 VAL A CA 1
ATOM 1208 C C . VAL A 1 142 ? 15.619 11.250 -18.224 1.00 93.12 142 VAL A C 1
ATOM 1210 O O . VAL A 1 142 ? 15.520 12.194 -17.435 1.00 93.12 142 VAL A O 1
ATOM 1213 N N . ARG A 1 143 ? 16.776 10.893 -18.777 1.00 91.56 143 ARG A N 1
ATOM 1214 C CA . ARG A 1 143 ? 17.999 11.680 -18.607 1.00 91.56 143 ARG A CA 1
ATOM 1215 C C . ARG A 1 143 ? 17.957 12.909 -19.505 1.00 91.56 143 ARG A C 1
ATOM 1217 O O . ARG A 1 143 ? 17.537 12.811 -20.651 1.00 91.56 143 ARG A O 1
ATOM 1224 N N . SER A 1 144 ? 18.431 14.045 -19.004 1.00 90.12 144 SER A N 1
ATOM 1225 C CA . SER A 1 144 ? 18.545 15.272 -19.803 1.00 90.12 144 SER A CA 1
ATOM 1226 C C . SER A 1 144 ? 19.631 15.184 -20.879 1.00 90.12 144 SER A C 1
ATOM 1228 O O . SER A 1 144 ? 19.522 15.841 -21.904 1.00 90.12 144 SER A O 1
ATOM 1230 N N . ASP A 1 145 ? 20.663 14.369 -20.650 1.00 90.06 145 ASP A N 1
ATOM 1231 C CA . ASP A 1 145 ? 21.791 14.166 -21.565 1.00 90.06 145 ASP A CA 1
ATOM 1232 C C . ASP A 1 145 ? 21.544 13.070 -22.617 1.00 90.06 145 ASP A C 1
ATOM 1234 O O . ASP A 1 145 ? 22.413 12.834 -23.450 1.00 90.06 145 ASP A O 1
ATOM 1238 N N . PHE A 1 146 ? 20.402 12.370 -22.549 1.00 84.31 146 PHE A N 1
ATOM 1239 C CA . PHE A 1 146 ? 20.021 11.241 -23.413 1.00 84.31 146 PHE A CA 1
ATOM 1240 C C . PHE A 1 146 ? 21.088 10.139 -23.583 1.00 84.31 146 PHE A C 1
ATOM 1242 O O . PHE A 1 146 ? 21.001 9.329 -24.501 1.00 84.31 146 PHE A O 1
ATOM 1249 N N . LYS A 1 147 ? 22.078 10.050 -22.685 1.00 86.62 147 LYS A N 1
ATOM 1250 C CA . LYS A 1 147 ? 23.146 9.044 -22.780 1.00 86.62 147 LYS A CA 1
ATOM 1251 C C . LYS A 1 147 ? 22.643 7.641 -22.431 1.00 86.62 147 LYS A C 1
ATOM 1253 O O . LYS A 1 147 ? 21.773 7.469 -21.571 1.00 86.62 147 LYS A O 1
ATOM 1258 N N . GLY A 1 148 ? 23.272 6.628 -23.031 1.00 85.38 148 GLY A N 1
ATOM 1259 C CA . GLY A 1 148 ? 22.961 5.218 -22.787 1.00 85.38 148 GLY A CA 1
ATOM 1260 C C . GLY A 1 148 ? 21.561 4.858 -23.279 1.00 85.38 148 GLY A C 1
ATOM 1261 O O . GLY A 1 148 ? 21.225 5.103 -24.429 1.00 85.38 148 GLY A O 1
ATOM 1262 N N . ASP A 1 149 ? 20.728 4.304 -22.400 1.00 87.56 149 ASP A N 1
ATOM 1263 C CA . ASP A 1 149 ? 19.346 3.930 -22.721 1.00 87.56 149 ASP A CA 1
ATOM 1264 C C . ASP A 1 149 ? 18.333 5.081 -22.561 1.00 87.56 149 ASP A C 1
ATOM 1266 O O . ASP A 1 149 ? 17.125 4.850 -22.625 1.00 87.56 149 ASP A O 1
ATOM 1270 N N . GLY A 1 150 ? 18.807 6.307 -22.308 1.00 90.69 150 GLY A N 1
ATOM 1271 C CA . GLY A 1 150 ? 17.974 7.499 -22.136 1.00 90.69 150 GLY A CA 1
ATOM 1272 C C . GLY A 1 150 ? 17.269 7.609 -20.777 1.00 90.69 150 GLY A C 1
ATOM 1273 O O . GLY A 1 150 ? 16.587 8.605 -20.528 1.00 90.69 150 GLY A O 1
ATOM 1274 N N . PHE A 1 151 ? 17.445 6.650 -19.860 1.00 93.75 151 PHE A N 1
ATOM 1275 C CA . PHE A 1 151 ? 16.805 6.647 -18.539 1.00 93.75 151 PHE A CA 1
ATOM 1276 C C . PHE A 1 151 ? 17.822 6.540 -17.398 1.00 93.75 151 PHE A C 1
ATOM 1278 O O . PHE A 1 151 ? 18.861 5.885 -17.500 1.00 93.75 151 PHE A O 1
ATOM 1285 N N . TYR A 1 152 ? 17.522 7.157 -16.253 1.00 93.50 152 TYR A N 1
ATOM 1286 C CA . TYR A 1 152 ? 18.329 6.942 -15.049 1.00 93.50 152 TYR A CA 1
ATOM 1287 C C . TYR A 1 152 ? 18.279 5.464 -14.612 1.00 93.50 152 TYR A C 1
ATOM 1289 O O . TYR A 1 152 ? 17.361 4.716 -14.950 1.00 93.50 152 TYR A O 1
ATOM 1297 N N . GLY A 1 153 ? 19.310 5.011 -13.893 1.00 92.31 153 GLY A N 1
ATOM 1298 C CA . GLY A 1 153 ? 19.423 3.616 -13.441 1.00 92.31 153 GLY A CA 1
ATOM 1299 C C . GLY A 1 153 ? 18.494 3.248 -12.278 1.00 92.31 153 GLY A C 1
ATOM 1300 O O . GLY A 1 153 ? 18.312 2.069 -11.983 1.00 92.31 153 GLY A O 1
ATOM 1301 N N . GLU A 1 154 ? 17.903 4.239 -11.615 1.00 94.69 154 GLU A N 1
ATOM 1302 C CA . GLU A 1 154 ? 17.017 4.058 -10.466 1.00 94.69 154 GLU A CA 1
ATOM 1303 C C . GLU A 1 154 ? 15.576 4.385 -10.857 1.00 94.69 154 GLU A C 1
ATOM 1305 O O . GLU A 1 154 ? 15.318 5.335 -11.598 1.00 94.69 154 GLU A O 1
ATOM 1310 N N . CYS A 1 155 ? 14.620 3.587 -10.378 1.00 93.50 155 CYS A N 1
ATOM 1311 C CA . CYS A 1 155 ? 13.212 3.881 -10.611 1.00 93.50 155 CYS A CA 1
ATOM 1312 C C . CYS A 1 155 ? 12.769 5.073 -9.751 1.00 93.50 155 CYS A C 1
ATOM 1314 O O . CYS A 1 155 ? 13.290 5.310 -8.657 1.00 93.50 155 CYS A O 1
ATOM 1316 N N . LYS A 1 156 ? 11.745 5.793 -10.217 1.00 92.50 156 LYS A N 1
ATOM 1317 C CA . LYS A 1 156 ? 11.212 7.002 -9.564 1.00 92.50 156 LYS A CA 1
ATOM 1318 C C . LYS A 1 156 ? 10.793 6.783 -8.110 1.00 92.50 156 LYS A C 1
ATOM 1320 O O . LYS A 1 156 ? 10.736 7.730 -7.333 1.00 92.50 156 LYS A O 1
ATOM 1325 N N . GLU A 1 157 ? 10.436 5.558 -7.742 1.00 88.50 157 GLU A N 1
ATOM 1326 C CA . GLU A 1 157 ? 10.070 5.210 -6.370 1.00 88.50 157 GLU A CA 1
ATOM 1327 C C . GLU A 1 157 ? 11.294 5.166 -5.449 1.00 88.50 157 GLU A C 1
ATOM 1329 O O . GLU A 1 157 ? 11.284 5.799 -4.395 1.00 88.50 157 GLU A O 1
ATOM 1334 N N . CYS A 1 158 ? 12.375 4.511 -5.880 1.00 90.12 158 CYS A N 1
ATOM 1335 C CA . CYS A 1 158 ? 13.640 4.502 -5.146 1.00 90.12 158 CYS A CA 1
ATOM 1336 C C . CYS A 1 158 ? 14.230 5.912 -5.027 1.00 90.12 158 CYS A C 1
ATOM 1338 O O . CYS A 1 158 ? 14.668 6.294 -3.945 1.00 90.12 158 CYS A O 1
ATOM 1340 N N . GLU A 1 159 ? 14.159 6.715 -6.094 1.00 90.19 159 GLU A N 1
ATOM 1341 C CA . GLU A 1 159 ? 14.589 8.120 -6.054 1.00 90.19 159 GLU A CA 1
ATOM 1342 C C . GLU A 1 159 ? 13.803 8.935 -5.010 1.00 90.19 159 GLU A C 1
ATOM 1344 O O . GLU A 1 159 ? 14.379 9.768 -4.312 1.00 90.19 159 GLU A O 1
ATOM 1349 N N . LYS A 1 160 ? 12.490 8.699 -4.873 1.00 86.88 160 LYS A N 1
ATOM 1350 C CA . LYS A 1 160 ? 11.651 9.380 -3.870 1.00 86.88 160 LYS A CA 1
ATOM 1351 C C . LYS A 1 160 ? 11.971 8.944 -2.446 1.00 86.88 160 LYS A C 1
ATOM 1353 O O . LYS A 1 160 ? 11.943 9.784 -1.553 1.00 86.88 160 LYS A O 1
ATOM 1358 N N . ASN A 1 161 ? 12.257 7.662 -2.234 1.00 81.62 161 ASN A N 1
ATOM 1359 C CA . ASN A 1 161 ? 12.540 7.134 -0.901 1.00 81.62 161 ASN A CA 1
ATOM 1360 C C . ASN A 1 161 ? 13.890 7.612 -0.347 1.00 81.62 161 ASN A C 1
ATOM 1362 O O . ASN A 1 161 ? 14.003 7.753 0.859 1.00 81.62 161 ASN A O 1
ATOM 1366 N N . LYS A 1 162 ? 14.871 7.937 -1.202 1.00 80.69 162 LYS A N 1
ATOM 1367 C CA . LYS A 1 162 ? 16.156 8.535 -0.784 1.00 80.69 162 LYS A CA 1
ATOM 1368 C C . LYS A 1 162 ? 16.075 10.007 -0.363 1.00 80.69 162 LYS A C 1
ATOM 1370 O O . LYS A 1 162 ? 17.023 10.525 0.207 1.00 80.69 162 LYS A O 1
ATOM 1375 N N . ARG A 1 163 ? 14.997 10.709 -0.726 1.00 68.19 163 ARG A N 1
ATOM 1376 C CA . ARG A 1 163 ? 14.793 12.137 -0.411 1.00 68.19 163 ARG A CA 1
ATOM 1377 C C . ARG A 1 163 ? 14.020 12.360 0.893 1.00 68.19 163 ARG A C 1
ATOM 1379 O O . ARG A 1 163 ? 13.700 13.504 1.202 1.00 68.19 163 ARG A O 1
ATOM 1386 N N . LYS A 1 164 ? 13.640 11.282 1.574 1.00 54.88 164 LYS A N 1
ATOM 1387 C CA . LYS A 1 164 ? 13.003 11.297 2.890 1.00 54.88 164 LYS A CA 1
ATOM 1388 C C . LYS A 1 164 ? 14.035 10.969 3.948 1.00 54.88 164 LYS A C 1
ATOM 1390 O O . LYS A 1 164 ? 13.853 11.492 5.063 1.00 54.88 164 LYS A O 1
#

Sequence (164 aa):
MNLSDTNVVKWLILFRDKIDIYYKSNNDNFYINAGNVKEVNQELLNTYIYLDQLIIVSDLTEKQKALIELFYEGFTYRDIAYYTKTTAQRIERRLKSICTKICKTNKKRWIIWTHENYLNSEFKRCRSCHKNLPKTKSIYRVRSDFKGDGFYGECKECEKNKRK

Radius of gyration: 19.85 Å; chains: 1; bounding box: 48×44×49 Å